Protein AF-A0A662ME51-F1 (afdb_monomer_lite)

Radius of gyration: 20.93 Å; chains: 1; bounding box: 46×27×58 Å

pLDDT: mean 78.13, std 9.11, range [56.09, 93.25]

Structure (mmCIF, N/CA/C/O backbone):
data_AF-A0A662ME51-F1
#
_entry.id   AF-A0A662ME51-F1
#
loop_
_atom_site.group_PDB
_atom_site.id
_atom_site.type_symbol
_atom_site.label_atom_id
_atom_site.label_alt_id
_atom_site.label_comp_id
_atom_site.label_asym_id
_atom_site.label_entity_id
_atom_site.label_seq_id
_atom_site.pdbx_PDB_ins_code
_atom_site.Cartn_x
_atom_site.Cartn_y
_atom_site.Cartn_z
_atom_site.occupancy
_atom_site.B_iso_or_equiv
_atom_site.auth_seq_id
_atom_site.auth_comp_id
_atom_site.auth_asym_id
_atom_site.auth_atom_id
_atom_site.pdbx_PDB_model_num
ATOM 1 N N . MET A 1 1 ? -26.238 -2.814 15.387 1.00 56.09 1 MET A N 1
ATOM 2 C CA . MET A 1 1 ? -25.038 -2.897 14.528 1.00 56.09 1 MET A CA 1
ATOM 3 C C . MET A 1 1 ? -24.033 -3.778 15.238 1.00 56.09 1 MET A C 1
ATOM 5 O O . MET A 1 1 ? -23.751 -3.514 16.402 1.00 56.09 1 MET A O 1
ATOM 9 N N . ASP A 1 2 ? -23.556 -4.831 14.581 1.00 78.44 2 ASP A N 1
ATOM 10 C CA . ASP A 1 2 ? -22.618 -5.777 15.186 1.00 78.44 2 ASP A CA 1
ATOM 11 C C . ASP A 1 2 ? -21.309 -5.084 15.584 1.00 78.44 2 ASP A C 1
ATOM 13 O O . ASP A 1 2 ? -20.779 -4.256 14.841 1.00 78.44 2 ASP A O 1
ATOM 17 N N . ALA A 1 3 ? -20.771 -5.431 16.758 1.00 72.12 3 ALA A N 1
ATOM 18 C CA . ALA A 1 3 ? -19.550 -4.829 17.304 1.00 72.12 3 ALA A CA 1
ATOM 19 C C . ALA A 1 3 ? -18.354 -4.913 16.334 1.00 72.12 3 ALA A C 1
ATOM 21 O O . ALA A 1 3 ? -17.549 -3.988 16.273 1.00 72.12 3 ALA A O 1
ATOM 22 N N . PHE A 1 4 ? -18.293 -5.979 15.531 1.00 76.06 4 PHE A N 1
ATOM 23 C CA . PHE A 1 4 ? -17.301 -6.172 14.473 1.00 76.06 4 PHE A CA 1
ATOM 24 C C . PHE A 1 4 ? -17.349 -5.059 13.416 1.00 76.06 4 PHE A C 1
ATOM 26 O O . PHE A 1 4 ? -16.339 -4.425 13.129 1.00 76.06 4 PHE A O 1
ATOM 33 N N . VAL A 1 5 ? -18.538 -4.756 12.885 1.00 80.44 5 VAL A N 1
ATOM 34 C CA . VAL A 1 5 ? -18.712 -3.737 11.836 1.00 80.44 5 VAL A CA 1
ATOM 35 C C . VAL A 1 5 ? -18.307 -2.356 12.352 1.00 80.44 5 VAL A C 1
ATOM 37 O O . VAL A 1 5 ? -17.680 -1.582 11.632 1.00 80.44 5 VAL A O 1
ATOM 40 N N . THR A 1 6 ? -18.607 -2.059 13.618 1.00 82.12 6 THR A N 1
ATOM 41 C CA . THR A 1 6 ? -18.222 -0.795 14.260 1.00 82.12 6 THR A CA 1
ATOM 42 C C . THR A 1 6 ? -16.701 -0.657 14.400 1.00 82.12 6 THR A C 1
ATOM 44 O O . THR A 1 6 ? -16.164 0.426 14.151 1.00 82.12 6 THR A O 1
ATOM 47 N N . MET A 1 7 ? -15.999 -1.736 14.764 1.00 79.50 7 MET A N 1
ATOM 48 C CA . MET A 1 7 ? -14.532 -1.759 14.882 1.00 79.50 7 MET A CA 1
ATOM 49 C C . MET A 1 7 ? -13.870 -1.558 13.514 1.00 79.50 7 MET A C 1
ATOM 51 O O . MET A 1 7 ? -13.093 -0.611 13.351 1.00 79.50 7 MET A O 1
ATOM 55 N N . VAL A 1 8 ? -14.311 -2.325 12.510 1.00 79.69 8 VAL A N 1
ATOM 56 C CA . VAL A 1 8 ? -13.817 -2.241 11.128 1.00 79.69 8 VAL A CA 1
ATOM 57 C C . VAL A 1 8 ? -14.052 -0.845 10.557 1.00 79.69 8 VAL A C 1
ATOM 59 O O . VAL A 1 8 ? -13.141 -0.218 10.011 1.00 79.69 8 VAL A O 1
ATOM 62 N N . TYR A 1 9 ? -15.255 -0.296 10.738 1.00 83.69 9 TYR A N 1
ATOM 63 C CA . TYR A 1 9 ? -15.574 1.058 10.296 1.00 83.69 9 TYR A CA 1
ATOM 64 C C . TYR A 1 9 ? -14.668 2.102 10.960 1.00 83.69 9 TYR A C 1
ATOM 66 O O . TYR A 1 9 ? -14.167 3.012 10.291 1.00 83.69 9 TYR A O 1
ATOM 74 N N . ARG A 1 10 ? -14.404 1.971 12.266 1.00 83.69 10 ARG A N 1
ATOM 75 C CA . ARG A 1 10 ? -13.490 2.863 12.991 1.00 83.69 10 ARG A CA 1
ATOM 76 C C . ARG A 1 10 ? -12.067 2.766 12.441 1.00 83.69 10 ARG A C 1
ATOM 78 O O . ARG A 1 10 ? -11.428 3.805 12.256 1.00 83.69 10 ARG A O 1
ATOM 85 N N . GLN A 1 11 ? -11.579 1.561 12.159 1.00 79.25 11 GLN A N 1
ATOM 86 C CA . GLN A 1 11 ? -10.228 1.346 11.644 1.00 79.25 11 GLN A CA 1
ATOM 87 C C . GLN A 1 11 ? -10.067 1.910 10.227 1.00 79.25 11 GLN A C 1
ATOM 89 O O . GLN A 1 11 ? -9.125 2.666 9.975 1.00 79.25 11 GLN A O 1
ATOM 94 N N . ILE A 1 12 ? -11.047 1.675 9.349 1.00 82.25 12 ILE A N 1
ATOM 95 C CA . ILE A 1 12 ? -11.110 2.275 8.008 1.00 82.25 12 ILE A CA 1
ATOM 96 C C . ILE A 1 12 ? -11.142 3.805 8.106 1.00 82.25 12 ILE A C 1
ATOM 98 O O . ILE A 1 12 ? -10.391 4.494 7.418 1.00 82.25 12 ILE A O 1
ATOM 102 N N . LYS A 1 13 ? -11.952 4.370 9.007 1.00 83.69 13 LYS A N 1
ATOM 103 C CA . LYS A 1 13 ? -12.046 5.826 9.192 1.00 83.69 13 LYS A CA 1
ATOM 104 C C . LYS A 1 13 ? -10.741 6.431 9.716 1.00 83.69 13 LYS A C 1
ATOM 106 O O . LYS A 1 13 ? -10.369 7.523 9.285 1.00 83.69 13 LYS A O 1
ATOM 111 N N . ARG A 1 14 ? -10.028 5.735 10.612 1.00 80.94 14 ARG A N 1
ATOM 112 C CA . ARG A 1 14 ? -8.692 6.133 11.100 1.00 80.94 14 ARG A CA 1
ATOM 113 C C . ARG A 1 14 ? -7.675 6.118 9.960 1.00 80.94 14 ARG A C 1
ATOM 115 O O . ARG A 1 14 ? -6.917 7.076 9.824 1.00 80.94 14 ARG A O 1
ATOM 122 N N . PHE A 1 15 ? -7.708 5.083 9.121 1.00 79.12 15 PHE A N 1
ATOM 123 C CA . PHE A 1 15 ? -6.846 4.967 7.948 1.00 79.12 15 PHE A CA 1
ATOM 124 C C . PHE A 1 15 ? -7.115 6.091 6.935 1.00 79.12 15 PHE A C 1
ATOM 126 O O . PHE A 1 15 ? -6.192 6.820 6.588 1.00 79.12 15 PHE A O 1
ATOM 133 N N . ILE A 1 16 ? -8.379 6.326 6.562 1.00 81.19 16 ILE A N 1
ATOM 134 C CA . ILE A 1 16 ? -8.797 7.390 5.624 1.00 81.19 16 ILE A CA 1
ATOM 135 C C . ILE A 1 16 ? -8.429 8.792 6.129 1.00 81.19 16 ILE A C 1
ATOM 137 O O . ILE A 1 16 ? -8.039 9.662 5.349 1.00 81.19 16 ILE A O 1
ATOM 141 N N . ARG A 1 17 ? -8.527 9.034 7.441 1.00 84.12 17 ARG A N 1
ATOM 142 C CA . ARG A 1 17 ? -8.131 10.319 8.039 1.00 84.12 17 ARG A CA 1
ATOM 143 C C . ARG A 1 17 ? -6.620 10.539 8.028 1.00 84.12 17 ARG A C 1
ATOM 145 O O . ARG A 1 17 ? -6.189 11.690 8.004 1.00 84.12 17 ARG A O 1
ATOM 152 N N . ALA A 1 18 ? -5.819 9.478 7.975 1.00 81.19 18 ALA A N 1
ATOM 153 C CA . ALA A 1 18 ? -4.373 9.564 7.817 1.00 81.19 18 ALA A CA 1
ATOM 154 C C . ALA A 1 18 ? -3.992 9.837 6.347 1.00 81.19 18 ALA A C 1
ATOM 156 O O . ALA A 1 18 ? -3.251 9.073 5.731 1.00 81.19 18 ALA A O 1
ATOM 157 N N . LYS A 1 19 ? -4.481 10.955 5.784 1.00 79.06 19 LYS A N 1
ATOM 158 C CA . LYS A 1 19 ? -4.284 11.340 4.372 1.00 79.06 19 LYS A CA 1
ATOM 159 C C . LYS A 1 19 ? -2.812 11.325 3.951 1.00 79.06 19 LYS A C 1
ATOM 161 O O . LYS A 1 19 ? -2.491 10.810 2.888 1.00 79.06 19 LYS A O 1
ATOM 166 N N . SER A 1 20 ? -1.926 11.832 4.814 1.00 81.44 20 SER A N 1
ATOM 167 C CA . SER A 1 20 ? -0.473 11.821 4.588 1.00 81.44 20 SER A CA 1
ATOM 168 C C . SER A 1 20 ? 0.084 10.395 4.481 1.00 81.44 20 SER A C 1
ATOM 170 O O . SER A 1 20 ? 0.868 10.096 3.586 1.00 81.44 20 SER A O 1
ATOM 172 N N . ARG A 1 21 ? -0.398 9.475 5.328 1.00 80.94 21 ARG A N 1
ATOM 173 C CA . ARG A 1 21 ? -0.002 8.063 5.289 1.00 80.94 21 ARG A CA 1
ATOM 174 C C . ARG A 1 21 ? -0.493 7.390 4.010 1.00 80.94 21 ARG A C 1
ATOM 176 O O . ARG A 1 21 ? 0.288 6.699 3.371 1.00 80.94 21 ARG A O 1
ATOM 183 N N . ILE A 1 22 ? -1.747 7.613 3.613 1.00 81.75 22 ILE A N 1
ATOM 184 C CA . ILE A 1 22 ? -2.305 7.044 2.373 1.00 81.75 22 ILE A CA 1
ATOM 185 C C . ILE A 1 22 ? -1.514 7.525 1.162 1.00 81.75 22 ILE A C 1
ATOM 187 O O . ILE A 1 22 ? -1.073 6.704 0.360 1.00 81.75 22 ILE A O 1
ATOM 191 N N . LEU A 1 23 ? -1.287 8.839 1.072 1.00 86.06 23 LEU A N 1
ATOM 192 C CA . LEU A 1 23 ? -0.471 9.422 0.017 1.00 86.06 23 LEU A CA 1
ATOM 193 C C . LEU A 1 23 ? 0.917 8.793 0.016 1.00 86.06 23 LEU A C 1
ATOM 195 O O . LEU A 1 23 ? 1.302 8.251 -1.007 1.00 86.06 23 LEU A O 1
ATOM 199 N N . GLY A 1 24 ? 1.619 8.750 1.150 1.00 84.50 24 GLY A N 1
ATOM 200 C CA . GLY A 1 24 ? 2.949 8.141 1.238 1.00 84.50 24 GLY A CA 1
ATOM 201 C C . GLY A 1 24 ? 2.986 6.670 0.809 1.00 84.50 24 GLY A C 1
ATOM 202 O O . GLY A 1 24 ? 3.895 6.267 0.091 1.00 84.50 24 GLY A O 1
ATOM 203 N N . THR A 1 25 ? 1.968 5.883 1.171 1.00 83.94 25 THR A N 1
ATOM 204 C CA . THR A 1 25 ? 1.905 4.445 0.842 1.00 83.94 25 THR A CA 1
ATOM 205 C C . THR A 1 25 ? 1.716 4.198 -0.661 1.00 83.94 25 THR A C 1
ATOM 207 O O . THR A 1 25 ? 2.144 3.165 -1.162 1.00 83.94 25 THR A O 1
ATOM 210 N N . ILE A 1 26 ? 1.103 5.140 -1.387 1.00 86.88 26 ILE A N 1
ATOM 211 C CA . ILE A 1 26 ? 0.887 5.062 -2.842 1.00 86.88 26 ILE A CA 1
ATOM 212 C C . ILE A 1 26 ? 2.021 5.754 -3.611 1.00 86.88 26 ILE A C 1
ATOM 214 O O . ILE A 1 26 ? 2.511 5.225 -4.608 1.00 86.88 26 ILE A O 1
ATOM 218 N N . LEU A 1 27 ? 2.468 6.922 -3.142 1.00 90.25 27 LEU A N 1
ATOM 219 C CA . LEU A 1 27 ? 3.515 7.714 -3.787 1.00 90.25 27 LEU A CA 1
ATOM 220 C C . LEU A 1 27 ? 4.844 6.967 -3.792 1.00 90.25 27 LEU A C 1
ATOM 222 O O . LEU A 1 27 ? 5.542 6.973 -4.798 1.00 90.25 27 LEU A O 1
ATOM 226 N N . MET A 1 28 ? 5.194 6.329 -2.674 1.00 89.31 28 MET A N 1
ATOM 227 C CA . MET A 1 28 ? 6.479 5.660 -2.514 1.00 89.31 28 MET A CA 1
ATOM 228 C C . MET A 1 28 ? 6.698 4.568 -3.577 1.00 89.31 28 MET A C 1
ATOM 230 O O . MET A 1 28 ? 7.695 4.651 -4.294 1.00 89.31 28 MET A O 1
ATOM 234 N N . PRO A 1 29 ? 5.789 3.596 -3.781 1.00 88.75 29 PRO A N 1
ATOM 235 C CA . PRO A 1 29 ? 5.961 2.620 -4.850 1.00 88.75 29 PRO A CA 1
ATOM 236 C C . PRO A 1 29 ? 5.807 3.204 -6.251 1.00 88.75 29 PRO A C 1
ATOM 238 O O . PRO A 1 29 ? 6.482 2.721 -7.152 1.00 88.75 29 PRO A O 1
ATOM 241 N N . LEU A 1 30 ? 5.001 4.253 -6.454 1.00 91.06 30 LEU A N 1
ATOM 242 C CA . LEU A 1 30 ? 4.919 4.944 -7.747 1.00 91.06 30 LEU A CA 1
ATOM 243 C C . LEU A 1 30 ? 6.238 5.614 -8.133 1.00 91.06 30 LEU A C 1
ATOM 245 O O . LEU A 1 30 ? 6.669 5.481 -9.274 1.00 91.06 30 LEU A O 1
ATOM 249 N N . ILE A 1 31 ? 6.894 6.300 -7.194 1.00 91.19 31 ILE A N 1
ATOM 250 C CA . ILE A 1 31 ? 8.203 6.927 -7.420 1.00 91.19 31 ILE A CA 1
ATOM 251 C C . ILE A 1 31 ? 9.208 5.862 -7.841 1.00 91.19 31 ILE A C 1
ATOM 253 O O . ILE A 1 31 ? 9.893 6.031 -8.846 1.00 91.19 31 ILE A O 1
ATOM 257 N N . TRP A 1 32 ? 9.255 4.743 -7.120 1.00 88.56 32 TRP A N 1
ATOM 258 C CA . TRP A 1 32 ? 10.130 3.632 -7.470 1.00 88.56 32 TRP A CA 1
ATOM 259 C C . TRP A 1 32 ? 9.767 3.003 -8.815 1.00 88.56 32 TRP A C 1
ATOM 261 O O . TRP A 1 32 ? 10.662 2.720 -9.601 1.00 88.56 32 TRP A O 1
ATOM 271 N N . LEU A 1 33 ? 8.481 2.840 -9.126 1.00 89.31 33 LEU A N 1
ATOM 272 C CA . LEU A 1 33 ? 8.028 2.305 -10.410 1.00 89.31 33 LEU A CA 1
ATOM 273 C C . LEU A 1 33 ? 8.441 3.223 -11.564 1.00 89.31 33 LEU A C 1
ATOM 275 O O . LEU A 1 33 ? 8.936 2.736 -12.570 1.00 89.31 33 LEU A O 1
ATOM 279 N N . VAL A 1 34 ? 8.327 4.543 -11.415 1.00 89.19 34 VAL A N 1
ATOM 280 C CA . VAL A 1 34 ? 8.790 5.505 -12.427 1.00 89.19 34 VAL A CA 1
ATOM 281 C C . VAL A 1 34 ? 10.315 5.497 -12.534 1.00 89.19 34 VAL A C 1
ATOM 283 O O . VAL A 1 34 ? 10.849 5.437 -13.640 1.00 89.19 34 VAL A O 1
ATOM 286 N N . PHE A 1 35 ? 11.023 5.520 -11.404 1.00 88.25 35 PHE A N 1
ATOM 287 C CA . PHE A 1 35 ? 12.484 5.577 -11.364 1.00 88.25 35 PHE A CA 1
ATOM 288 C C . PHE A 1 35 ? 13.119 4.313 -11.955 1.00 88.25 35 PHE A C 1
ATOM 290 O O . PHE A 1 35 ? 13.943 4.395 -12.867 1.00 88.25 35 PHE A O 1
ATOM 297 N N . PHE A 1 36 ? 12.688 3.138 -11.494 1.00 85.81 36 PHE A N 1
ATOM 298 C CA . PHE A 1 36 ? 13.150 1.859 -12.019 1.00 85.81 36 PHE A CA 1
ATOM 299 C C . PHE A 1 36 ? 12.576 1.579 -13.409 1.00 85.81 36 PHE A C 1
ATOM 301 O O . PHE A 1 36 ? 13.316 1.202 -14.309 1.00 85.81 36 PHE A O 1
ATOM 308 N N . GLY A 1 37 ? 11.287 1.831 -13.629 1.00 83.56 37 GLY A N 1
ATOM 309 C CA . GLY A 1 37 ? 10.616 1.602 -14.907 1.00 83.56 37 GLY A CA 1
ATOM 310 C C . GLY A 1 37 ? 11.233 2.405 -16.046 1.00 83.56 37 GLY A C 1
ATOM 311 O O . GLY A 1 37 ? 11.619 1.818 -17.047 1.00 83.56 37 GLY A O 1
ATOM 312 N N . LEU A 1 38 ? 11.401 3.722 -15.905 1.00 81.25 38 LEU A N 1
ATOM 313 C CA . LEU A 1 38 ? 12.001 4.547 -16.962 1.00 81.25 38 LEU A CA 1
ATOM 314 C C . LEU A 1 38 ? 13.530 4.432 -17.008 1.00 81.25 38 LEU A C 1
ATOM 316 O O . LEU A 1 38 ? 14.113 4.478 -18.094 1.00 81.25 38 LEU A O 1
ATOM 320 N N . GLY A 1 39 ? 14.181 4.287 -15.850 1.00 79.69 39 GLY A N 1
ATOM 321 C CA . GLY A 1 39 ? 15.638 4.206 -15.754 1.00 79.69 39 GLY A CA 1
ATOM 322 C C . GLY A 1 39 ? 16.189 2.893 -16.308 1.00 79.69 39 GLY A C 1
ATOM 323 O O . GLY A 1 39 ? 17.034 2.896 -17.203 1.00 79.69 39 GLY A O 1
ATOM 324 N N . TRP A 1 40 ? 15.673 1.762 -15.827 1.00 76.94 40 TRP A N 1
ATOM 325 C CA . TRP A 1 40 ? 16.162 0.439 -16.212 1.00 76.94 40 TRP A CA 1
ATOM 326 C C . TRP A 1 40 ? 15.516 -0.114 -17.483 1.00 76.94 40 TRP A C 1
ATOM 328 O O . TRP A 1 40 ? 16.140 -0.956 -18.123 1.00 76.94 40 TRP A O 1
ATOM 338 N N . SER A 1 41 ? 14.349 0.372 -17.931 1.00 72.56 41 SER A N 1
ATOM 339 C CA . SER A 1 41 ? 13.777 -0.079 -19.216 1.00 72.56 41 SER A CA 1
ATOM 340 C C . SER A 1 41 ? 14.749 0.132 -20.383 1.00 72.56 41 SER A C 1
ATOM 342 O O . SER A 1 41 ? 14.873 -0.745 -21.234 1.00 72.56 41 SER A O 1
ATOM 344 N N . LYS A 1 42 ? 15.528 1.225 -20.388 1.00 72.31 42 LYS A N 1
ATOM 345 C CA . LYS A 1 42 ? 16.576 1.452 -21.401 1.00 72.31 42 LYS A CA 1
ATOM 346 C C . LYS A 1 42 ? 17.734 0.457 -21.296 1.00 72.31 42 LYS A C 1
ATOM 348 O O . LYS A 1 42 ? 18.271 0.055 -22.320 1.00 72.31 42 LYS A O 1
ATOM 353 N N . VAL A 1 43 ? 18.087 0.042 -20.078 1.00 73.75 43 VAL A N 1
ATOM 354 C CA . VAL A 1 43 ? 19.154 -0.937 -19.816 1.00 73.75 43 VAL A CA 1
ATOM 355 C C . VAL A 1 43 ? 18.724 -2.355 -20.197 1.00 73.75 43 VAL A C 1
ATOM 357 O O . VAL A 1 43 ? 19.535 -3.151 -20.653 1.00 73.75 43 VAL A O 1
ATOM 360 N N . PHE A 1 44 ? 17.444 -2.687 -20.059 1.00 69.69 44 PHE A N 1
ATOM 361 C CA . PHE A 1 44 ? 16.927 -4.015 -20.397 1.00 69.69 44 PHE A CA 1
ATOM 362 C C . PHE A 1 44 ? 16.413 -4.136 -21.839 1.00 69.69 44 PHE A C 1
ATOM 364 O O . PHE A 1 44 ? 16.068 -5.234 -22.269 1.00 69.69 44 PHE A O 1
ATOM 371 N N . ASN A 1 45 ? 16.415 -3.049 -22.621 1.00 69.62 45 ASN A N 1
ATOM 372 C CA . ASN A 1 45 ? 16.014 -3.076 -24.032 1.00 69.62 45 ASN A CA 1
ATOM 373 C C . ASN A 1 45 ? 17.126 -3.529 -24.996 1.00 69.62 45 ASN A C 1
ATOM 375 O O . ASN A 1 45 ? 16.899 -3.592 -26.204 1.00 69.62 45 ASN A O 1
ATOM 379 N N . PHE A 1 46 ? 18.329 -3.842 -24.501 1.00 73.12 46 PHE A N 1
ATOM 380 C CA . PHE A 1 46 ? 19.397 -4.352 -25.359 1.00 73.12 46 PHE A CA 1
ATOM 381 C C . PHE A 1 46 ? 19.099 -5.790 -25.826 1.00 73.12 46 PHE A C 1
ATOM 383 O O . PHE A 1 46 ? 18.553 -6.585 -25.054 1.00 73.12 46 PHE A O 1
ATOM 390 N N . PRO A 1 47 ? 19.500 -6.170 -27.056 1.00 68.31 47 PRO A N 1
ATOM 391 C CA . PRO A 1 47 ? 19.167 -7.469 -27.650 1.00 68.31 47 PRO A CA 1
ATOM 392 C C . PRO A 1 47 ? 19.536 -8.674 -26.773 1.00 68.31 47 PRO A C 1
ATOM 394 O O . PRO A 1 47 ? 18.761 -9.620 -26.667 1.00 68.31 47 PRO A O 1
ATOM 397 N N . TYR A 1 48 ? 20.680 -8.611 -26.083 1.00 67.06 48 TYR A N 1
ATOM 398 C CA . TYR A 1 48 ? 21.141 -9.665 -25.173 1.00 67.06 48 TYR A CA 1
ATOM 399 C C . TYR A 1 48 ? 20.247 -9.839 -23.939 1.00 67.06 48 TYR A C 1
ATOM 401 O O . TYR A 1 48 ? 20.004 -10.966 -23.518 1.00 67.06 48 TYR A O 1
ATOM 409 N N . ALA A 1 49 ? 19.715 -8.753 -23.374 1.00 68.12 49 ALA A N 1
ATOM 410 C CA . ALA A 1 49 ? 18.836 -8.828 -22.210 1.00 68.12 49 ALA A CA 1
ATOM 411 C C . ALA A 1 49 ? 17.505 -9.507 -22.565 1.00 68.12 49 ALA A C 1
ATOM 413 O O . ALA A 1 49 ? 17.043 -10.383 -21.838 1.00 68.12 49 ALA A O 1
ATOM 414 N N . ARG A 1 50 ? 16.927 -9.186 -23.728 1.00 67.38 50 ARG A N 1
ATOM 415 C CA . ARG A 1 50 ? 15.658 -9.782 -24.176 1.00 67.38 50 ARG A CA 1
ATOM 416 C C . ARG A 1 50 ? 15.751 -11.304 -24.366 1.00 67.38 50 ARG A C 1
ATOM 418 O O . ARG A 1 50 ? 14.773 -12.002 -24.120 1.00 67.38 50 ARG A O 1
ATOM 425 N N . ILE A 1 51 ? 16.924 -11.816 -24.748 1.00 67.69 51 ILE A N 1
ATOM 426 C CA . ILE A 1 51 ? 17.196 -13.259 -24.862 1.00 67.69 51 ILE A CA 1
ATOM 427 C C . ILE A 1 51 ? 17.267 -13.916 -23.473 1.00 67.69 51 ILE A C 1
ATOM 429 O O . ILE A 1 51 ? 16.683 -14.977 -23.274 1.00 67.69 51 ILE A O 1
ATOM 433 N N . ILE A 1 52 ? 17.919 -13.271 -22.497 1.00 71.25 52 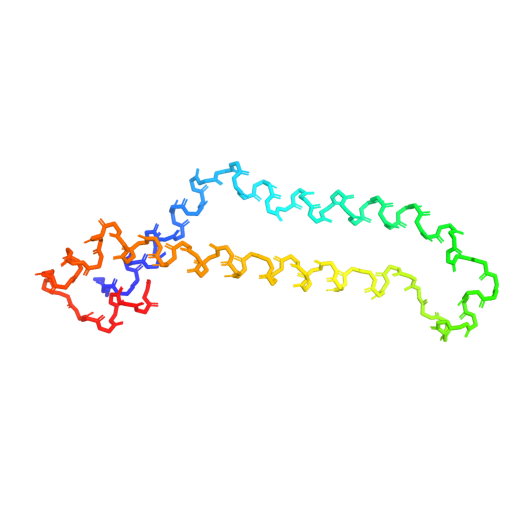ILE A N 1
ATOM 434 C CA . ILE A 1 52 ? 18.039 -13.776 -21.115 1.00 71.25 52 ILE A CA 1
ATOM 435 C C . ILE A 1 52 ? 16.670 -13.849 -20.425 1.00 71.25 52 ILE A C 1
ATOM 437 O O . ILE A 1 52 ? 16.373 -14.826 -19.742 1.00 71.25 52 ILE A O 1
ATOM 441 N N . PHE A 1 53 ? 15.817 -12.841 -20.624 1.00 71.31 53 PHE A N 1
ATOM 442 C CA . PHE A 1 53 ? 14.479 -12.779 -20.022 1.00 71.31 53 PHE A CA 1
ATOM 443 C C . PHE A 1 53 ? 13.398 -13.503 -20.841 1.00 71.31 53 PHE A C 1
ATOM 445 O O . PHE A 1 53 ? 12.209 -13.311 -20.594 1.00 71.31 53 PHE A O 1
ATOM 452 N N . GLY A 1 54 ? 13.781 -14.324 -21.827 1.00 73.75 54 GLY A N 1
ATOM 453 C CA . GLY A 1 54 ? 12.836 -15.138 -22.600 1.00 73.75 54 GLY A CA 1
ATOM 454 C C . GLY A 1 54 ? 11.798 -14.322 -23.379 1.00 73.75 54 GLY A C 1
ATOM 455 O O . GLY A 1 54 ? 10.684 -14.791 -23.593 1.00 73.75 54 GLY A O 1
ATOM 456 N N . GLY A 1 55 ? 12.132 -13.089 -23.770 1.00 71.75 55 GLY A N 1
ATOM 457 C CA . GLY A 1 55 ? 11.223 -12.188 -24.48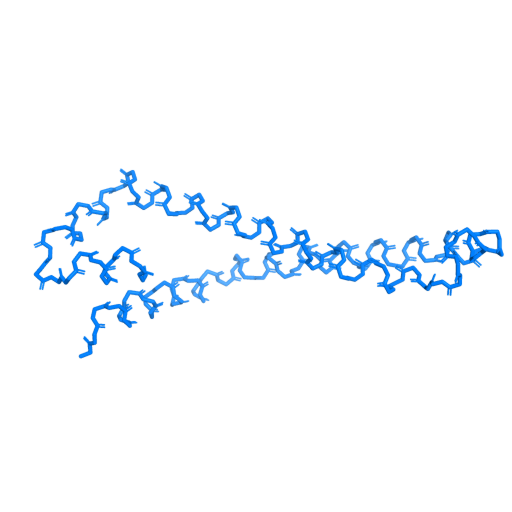2 1.00 71.75 55 GLY A CA 1
ATOM 458 C C . GLY A 1 55 ? 10.222 -11.430 -23.605 1.00 71.75 55 GLY A C 1
ATOM 459 O O . GLY A 1 55 ? 9.415 -10.680 -24.152 1.00 71.75 55 GL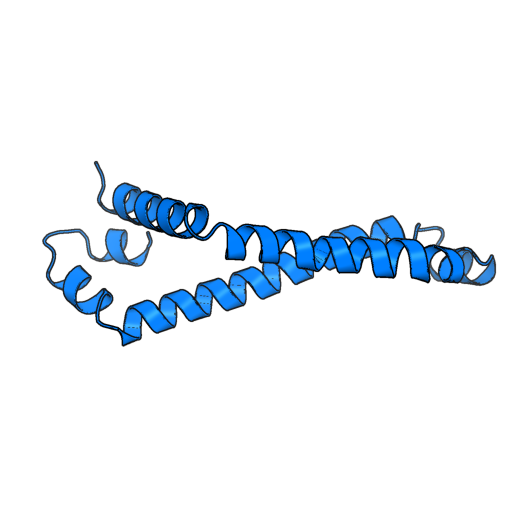Y A O 1
ATOM 460 N N . VAL A 1 56 ? 10.265 -11.585 -22.278 1.00 72.81 56 VAL A N 1
ATOM 461 C CA . VAL A 1 56 ? 9.362 -10.873 -21.361 1.00 72.81 56 VAL A CA 1
ATOM 462 C C . VAL A 1 56 ? 9.808 -9.420 -21.196 1.00 72.81 56 VAL A C 1
ATOM 464 O O . VAL A 1 56 ? 10.988 -9.139 -20.981 1.00 72.81 56 VAL A O 1
ATOM 467 N N . ASP A 1 57 ? 8.857 -8.488 -21.289 1.00 78.88 57 ASP A N 1
ATOM 468 C CA . ASP A 1 57 ? 9.127 -7.069 -21.074 1.00 78.88 57 ASP A CA 1
ATOM 469 C C . ASP A 1 57 ? 9.432 -6.778 -19.596 1.00 78.88 57 ASP A C 1
ATOM 471 O O . ASP A 1 57 ? 8.800 -7.315 -18.682 1.00 78.88 57 ASP A O 1
ATOM 475 N N . TYR A 1 58 ? 10.392 -5.888 -19.352 1.00 81.75 58 TYR A N 1
ATOM 476 C CA . TYR A 1 58 ? 10.851 -5.545 -18.004 1.00 81.75 58 TYR A CA 1
ATOM 477 C C . TYR A 1 58 ? 9.712 -5.007 -17.125 1.00 81.75 58 TYR A C 1
ATOM 479 O O . TYR A 1 58 ? 9.635 -5.320 -15.935 1.00 81.75 58 TYR A O 1
ATOM 487 N N . LEU A 1 59 ? 8.780 -4.249 -17.713 1.00 83.31 59 LEU A N 1
ATOM 488 C CA . LEU A 1 59 ? 7.618 -3.721 -16.997 1.00 83.31 59 LEU A CA 1
ATOM 489 C C . LEU A 1 59 ? 6.677 -4.832 -16.515 1.00 83.31 59 LEU A C 1
ATOM 491 O O . LEU A 1 59 ? 6.163 -4.745 -15.400 1.00 83.31 59 LEU A O 1
ATOM 495 N N . SER A 1 60 ? 6.495 -5.897 -17.300 1.00 84.44 60 SER A N 1
ATOM 496 C CA . SER A 1 60 ? 5.654 -7.041 -16.924 1.00 84.44 60 SER A CA 1
ATOM 497 C C . SER A 1 60 ? 6.198 -7.805 -15.713 1.00 84.44 60 SER A C 1
ATOM 499 O O . SER A 1 60 ? 5.421 -8.415 -14.983 1.00 84.44 60 SER A O 1
ATOM 501 N N . PHE A 1 61 ? 7.507 -7.737 -15.461 1.00 84.50 61 PHE A N 1
ATOM 502 C CA . PHE A 1 61 ? 8.134 -8.269 -14.249 1.00 84.50 61 PHE A CA 1
ATOM 503 C C . PHE A 1 61 ? 8.094 -7.267 -13.085 1.00 84.50 61 PHE A C 1
ATOM 505 O O . PHE A 1 61 ? 7.745 -7.615 -11.954 1.00 84.50 61 PHE A O 1
ATOM 512 N N . LEU A 1 62 ? 8.434 -6.007 -13.356 1.00 87.25 62 LEU A N 1
ATOM 513 C CA . LEU A 1 62 ? 8.614 -4.990 -12.325 1.00 87.25 62 LEU A CA 1
ATOM 514 C C . LEU A 1 62 ? 7.307 -4.613 -11.627 1.00 87.25 62 LEU A C 1
ATOM 516 O O . LEU A 1 62 ? 7.276 -4.495 -10.402 1.00 87.25 62 LEU A O 1
ATOM 520 N N . VAL A 1 63 ? 6.233 -4.415 -12.393 1.00 88.75 63 VAL A N 1
ATOM 521 C CA . VAL A 1 63 ? 4.944 -3.949 -11.869 1.00 88.75 63 VAL A CA 1
ATOM 522 C C . VAL A 1 63 ? 4.410 -4.874 -10.762 1.00 88.75 63 VAL A C 1
ATOM 524 O O . VAL A 1 63 ? 4.224 -4.388 -9.642 1.00 88.75 63 VAL A O 1
ATOM 527 N N . PRO A 1 64 ? 4.207 -6.189 -10.986 1.00 91.06 64 PRO A N 1
ATOM 528 C CA . PRO A 1 64 ? 3.705 -7.079 -9.938 1.00 91.06 64 PRO A CA 1
ATOM 529 C C . PRO A 1 64 ? 4.669 -7.208 -8.749 1.00 91.06 64 PRO A C 1
ATOM 531 O O . PRO A 1 64 ? 4.211 -7.252 -7.606 1.00 91.06 64 PRO A O 1
ATOM 534 N N . GLY A 1 65 ? 5.988 -7.193 -8.982 1.00 90.69 65 GLY A N 1
ATOM 535 C CA . GLY A 1 65 ? 6.988 -7.208 -7.909 1.00 90.69 65 GLY A CA 1
ATOM 536 C C . GLY A 1 65 ? 6.886 -5.987 -6.991 1.00 90.69 65 GLY A C 1
ATOM 537 O O . GLY A 1 65 ? 6.855 -6.123 -5.766 1.00 90.69 65 GLY A O 1
ATOM 538 N N . MET A 1 66 ? 6.745 -4.793 -7.570 1.00 91.75 66 MET A N 1
ATOM 539 C CA . MET A 1 66 ? 6.559 -3.552 -6.814 1.00 91.75 66 MET A CA 1
ATOM 540 C C . MET A 1 66 ? 5.258 -3.557 -6.006 1.00 91.75 66 MET A C 1
ATOM 542 O O . MET A 1 66 ? 5.255 -3.135 -4.844 1.00 91.75 66 MET A O 1
ATOM 546 N N . PHE A 1 67 ? 4.163 -4.075 -6.571 1.00 90.56 67 PHE A N 1
ATOM 547 C CA . PHE A 1 67 ? 2.904 -4.235 -5.838 1.00 90.56 67 PHE A CA 1
ATOM 548 C C . PHE A 1 67 ? 3.048 -5.207 -4.663 1.00 90.56 67 PHE A C 1
ATOM 550 O O . PHE A 1 67 ? 2.641 -4.872 -3.549 1.00 90.56 67 PHE A O 1
ATOM 557 N N . ALA A 1 68 ? 3.682 -6.363 -4.871 1.00 93.25 68 ALA A N 1
ATOM 558 C CA . ALA A 1 68 ? 3.921 -7.343 -3.814 1.00 93.25 68 ALA A CA 1
ATOM 559 C C . ALA A 1 68 ? 4.750 -6.749 -2.662 1.00 93.25 68 ALA A C 1
ATOM 561 O O . ALA A 1 68 ? 4.368 -6.873 -1.497 1.00 93.25 68 ALA A O 1
ATOM 562 N N . MET A 1 69 ? 5.828 -6.024 -2.977 1.00 91.50 69 MET A N 1
ATOM 563 C CA . MET A 1 69 ? 6.674 -5.361 -1.974 1.00 91.50 69 MET A CA 1
ATOM 564 C C . MET A 1 69 ? 5.927 -4.269 -1.196 1.00 91.50 69 MET A C 1
ATOM 566 O O . MET A 1 69 ? 6.111 -4.121 0.018 1.00 91.50 69 MET A O 1
ATOM 570 N N . SER A 1 70 ? 5.047 -3.531 -1.875 1.00 90.31 70 SER A N 1
ATOM 571 C CA . SER A 1 70 ? 4.212 -2.495 -1.255 1.00 90.31 70 SER A CA 1
ATOM 572 C C . SER A 1 70 ? 3.213 -3.094 -0.272 1.00 90.31 70 SER A C 1
ATOM 574 O O . SER A 1 70 ? 3.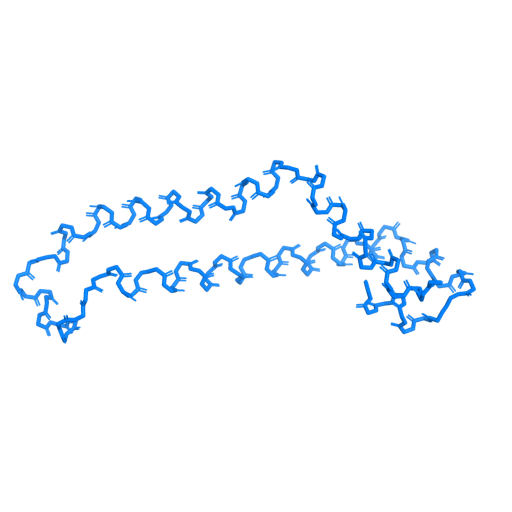093 -2.624 0.860 1.00 90.31 70 SER A O 1
ATOM 576 N N . ILE A 1 71 ? 2.529 -4.166 -0.683 1.00 90.38 71 ILE A N 1
ATOM 577 C CA . ILE A 1 71 ? 1.568 -4.890 0.156 1.00 90.38 71 ILE A CA 1
ATOM 578 C C . ILE A 1 71 ? 2.281 -5.517 1.355 1.00 90.38 71 ILE A C 1
ATOM 580 O O . ILE A 1 71 ? 1.788 -5.416 2.480 1.00 90.38 71 ILE A O 1
ATOM 584 N N . PHE A 1 72 ? 3.453 -6.117 1.142 1.00 90.69 72 PHE A N 1
ATOM 585 C CA . PHE A 1 72 ? 4.260 -6.714 2.203 1.00 90.69 72 PHE A CA 1
ATOM 586 C C . PHE A 1 72 ? 4.658 -5.680 3.264 1.00 90.69 72 PHE A C 1
ATOM 588 O O . PHE A 1 72 ? 4.352 -5.844 4.447 1.00 90.69 72 PHE A O 1
ATOM 595 N N . THR A 1 73 ? 5.253 -4.564 2.838 1.00 87.69 73 THR A N 1
ATOM 596 C CA . THR A 1 73 ? 5.648 -3.475 3.745 1.00 87.69 73 THR A CA 1
ATOM 597 C C . THR A 1 73 ? 4.434 -2.866 4.454 1.00 87.69 73 THR A C 1
ATOM 599 O O . THR A 1 73 ? 4.466 -2.637 5.666 1.00 87.69 73 THR A O 1
ATOM 602 N N . GLY A 1 74 ? 3.329 -2.653 3.733 1.00 86.62 74 GLY A N 1
ATOM 603 C CA . GLY A 1 74 ? 2.077 -2.156 4.306 1.00 86.62 74 GLY A CA 1
ATOM 604 C C . GLY A 1 74 ? 1.495 -3.090 5.372 1.00 86.62 74 GLY A C 1
ATOM 605 O O . GLY A 1 74 ? 1.067 -2.629 6.433 1.00 86.62 74 GLY A O 1
ATOM 606 N N . SER A 1 75 ? 1.549 -4.402 5.132 1.00 87.06 75 SER A N 1
ATOM 607 C CA . SER A 1 75 ? 1.075 -5.432 6.065 1.00 87.06 75 SER A CA 1
ATOM 608 C C . SER A 1 75 ? 1.923 -5.478 7.335 1.00 87.06 75 SER A C 1
ATOM 610 O O . SER A 1 75 ? 1.370 -5.525 8.434 1.00 87.06 75 SER A O 1
ATOM 612 N N . LEU A 1 76 ? 3.250 -5.364 7.210 1.00 88.94 76 LEU A N 1
ATOM 613 C CA . LEU A 1 76 ? 4.154 -5.254 8.361 1.00 88.94 76 LEU A CA 1
ATOM 614 C C . LEU A 1 76 ? 3.836 -4.023 9.217 1.00 88.94 76 LEU A C 1
ATOM 616 O O . LEU A 1 76 ? 3.697 -4.128 10.437 1.00 88.94 76 LEU A O 1
ATOM 620 N N . MET A 1 77 ? 3.655 -2.861 8.586 1.00 84.06 77 MET A N 1
ATOM 621 C CA . MET A 1 77 ? 3.304 -1.627 9.297 1.00 84.06 77 MET A CA 1
ATOM 622 C C . MET A 1 77 ? 1.923 -1.699 9.963 1.00 84.06 77 MET A C 1
ATOM 624 O O . MET A 1 77 ? 1.714 -1.108 11.026 1.00 84.06 77 MET A O 1
ATOM 628 N N . SER A 1 78 ? 0.971 -2.411 9.355 1.00 82.38 78 SER A N 1
ATOM 629 C CA . SER A 1 78 ? -0.334 -2.683 9.966 1.00 82.38 78 SER A CA 1
ATOM 630 C C . SER A 1 78 ? -0.198 -3.601 11.185 1.00 82.38 78 SER A C 1
ATOM 632 O O . SER A 1 78 ? -0.740 -3.291 12.245 1.00 82.38 78 SER A O 1
ATOM 634 N N . GLY A 1 79 ? 0.603 -4.666 11.087 1.00 84.06 79 GLY A N 1
ATOM 635 C CA . GLY A 1 79 ? 0.886 -5.568 12.208 1.00 84.06 79 GLY A CA 1
ATOM 636 C C . GLY A 1 79 ? 1.532 -4.854 13.400 1.00 84.06 79 GLY A C 1
ATOM 637 O O . GLY A 1 79 ? 1.121 -5.053 14.543 1.00 84.06 79 GLY A O 1
ATOM 638 N N . ILE A 1 80 ? 2.475 -3.944 13.141 1.00 84.81 80 ILE A N 1
ATOM 639 C CA . ILE A 1 80 ? 3.087 -3.104 14.184 1.00 84.81 80 ILE A CA 1
ATOM 640 C C . ILE A 1 80 ? 2.037 -2.204 14.851 1.00 84.81 80 ILE A C 1
ATOM 642 O O . ILE A 1 80 ? 2.035 -2.069 16.072 1.00 84.81 80 ILE A O 1
ATOM 646 N N . SER A 1 81 ? 1.106 -1.625 14.085 1.00 77.56 81 SER A N 1
ATOM 647 C CA . SER A 1 81 ? 0.016 -0.810 14.643 1.00 77.56 81 SER A CA 1
ATOM 648 C C . SER A 1 81 ? -0.860 -1.598 15.622 1.00 77.56 81 SER A C 1
ATOM 650 O O . SER A 1 81 ? -1.261 -1.048 16.644 1.00 77.56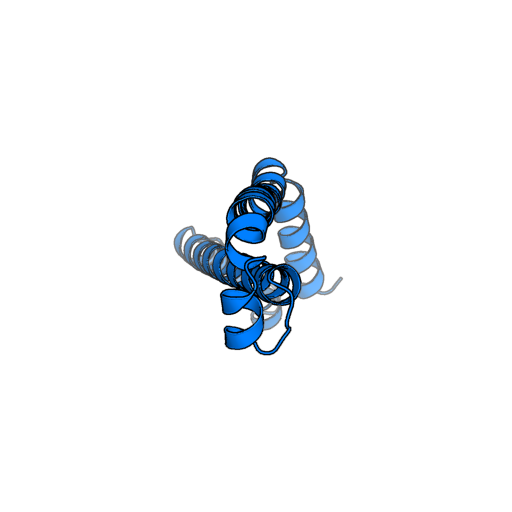 81 SER A O 1
ATOM 652 N N . VAL A 1 82 ? -1.126 -2.877 15.341 1.00 75.94 82 VAL A N 1
ATOM 653 C CA . VAL A 1 82 ? -1.880 -3.759 16.249 1.00 75.94 82 VAL A CA 1
ATOM 654 C C . VAL A 1 82 ? -1.099 -4.009 17.542 1.00 75.94 82 VAL A C 1
ATOM 656 O O . VAL A 1 82 ? -1.672 -3.999 18.633 1.00 75.94 82 VAL A O 1
ATOM 659 N N . LEU A 1 83 ? 0.222 -4.190 17.447 1.00 77.88 83 LEU A N 1
ATOM 660 C CA . LEU A 1 83 ? 1.080 -4.356 18.621 1.00 77.88 83 LEU A CA 1
ATOM 661 C C . LEU A 1 83 ? 1.082 -3.098 19.506 1.00 77.88 83 LEU A C 1
ATOM 663 O O . LEU A 1 83 ? 0.993 -3.210 20.730 1.00 77.88 83 LEU A O 1
ATOM 667 N N . TRP A 1 84 ? 1.120 -1.911 18.899 1.00 71.31 84 TRP A N 1
ATOM 668 C CA . TRP A 1 84 ? 1.002 -0.642 19.619 1.00 71.31 84 TRP A CA 1
ATOM 669 C C . TRP A 1 84 ? -0.362 -0.482 20.297 1.00 71.31 84 TRP A C 1
ATOM 671 O O . TRP A 1 84 ? -0.409 -0.123 21.473 1.00 71.31 84 TRP A O 1
ATOM 681 N N . ASP A 1 85 ? -1.462 -0.819 19.618 1.00 72.25 85 ASP A N 1
ATOM 682 C CA . ASP A 1 85 ? -2.807 -0.783 20.214 1.00 72.25 85 ASP A CA 1
ATOM 683 C C . ASP A 1 85 ? -2.916 -1.739 21.432 1.00 72.25 85 ASP A C 1
ATOM 685 O O . ASP A 1 85 ? -3.626 -1.451 22.402 1.00 72.25 85 ASP A O 1
ATOM 689 N N . LYS A 1 86 ? -2.148 -2.841 21.443 1.00 68.12 86 LYS A N 1
ATOM 690 C CA . LYS A 1 86 ? -2.014 -3.737 22.606 1.00 68.12 86 LYS A CA 1
ATOM 691 C C . LYS A 1 86 ? -1.198 -3.121 23.751 1.00 68.12 86 LYS A C 1
ATOM 693 O O . LYS A 1 86 ? -1.558 -3.328 24.911 1.00 68.12 86 LYS A O 1
ATOM 698 N N . GLN A 1 87 ? -0.132 -2.374 23.458 1.00 66.50 87 GLN A N 1
ATOM 699 C CA . GLN A 1 87 ? 0.712 -1.732 24.477 1.00 66.50 87 GLN A CA 1
ATOM 700 C C . GLN A 1 87 ? 0.043 -0.516 25.137 1.00 66.50 87 GLN A C 1
ATOM 702 O O . GLN A 1 87 ? 0.162 -0.347 26.348 1.00 66.50 87 GLN A O 1
ATOM 707 N N . PHE A 1 88 ? -0.715 0.288 24.385 1.00 65.00 88 PHE A N 1
ATOM 708 C CA . PHE A 1 88 ? -1.352 1.515 24.890 1.00 65.00 88 PHE A CA 1
ATOM 709 C C . PHE A 1 88 ? -2.644 1.296 25.698 1.00 65.00 88 PHE A C 1
ATOM 711 O O . PHE A 1 88 ? -3.281 2.258 26.114 1.00 65.00 88 PHE A O 1
ATOM 718 N N . GLY A 1 89 ? -3.050 0.049 25.956 1.00 64.19 89 GLY A N 1
ATOM 719 C CA . GLY A 1 89 ? -4.185 -0.242 26.841 1.00 64.19 89 GLY A CA 1
ATOM 720 C C . GLY A 1 89 ? -5.567 -0.159 26.186 1.00 64.19 89 GLY A C 1
ATOM 721 O O . GLY A 1 89 ? -6.546 -0.500 26.847 1.00 64.19 89 GLY A O 1
ATOM 722 N N . PHE A 1 90 ? -5.659 0.152 24.887 1.00 65.75 90 PHE A N 1
ATOM 723 C CA . PHE A 1 90 ? -6.919 0.072 24.134 1.00 65.75 90 PHE A CA 1
ATOM 724 C C . PHE A 1 90 ? -7.531 -1.335 24.223 1.00 65.75 90 PHE A C 1
ATOM 726 O O . PHE A 1 90 ? -8.735 -1.490 24.402 1.00 65.75 90 PHE A O 1
ATOM 733 N N . LEU A 1 91 ? -6.689 -2.375 24.213 1.00 63.00 91 LEU A N 1
ATOM 734 C CA . LEU A 1 91 ? -7.129 -3.758 24.403 1.00 63.00 91 LEU A CA 1
ATOM 735 C C . LEU A 1 91 ? -7.770 -4.007 25.785 1.00 63.00 91 LEU A C 1
ATOM 737 O O . LEU A 1 91 ? -8.649 -4.856 25.900 1.00 63.00 91 LEU A O 1
ATOM 741 N N . LYS A 1 92 ? -7.355 -3.280 26.834 1.00 63.25 92 LYS A N 1
ATOM 742 C CA . LYS A 1 92 ? -7.934 -3.406 28.183 1.00 63.25 92 LYS A CA 1
ATOM 743 C C . LYS A 1 92 ? -9.319 -2.762 28.254 1.00 63.25 92 LYS A C 1
ATOM 745 O O . LYS A 1 92 ? -10.221 -3.377 28.810 1.00 63.25 92 LYS A O 1
ATOM 750 N N . GLU A 1 93 ? -9.513 -1.593 27.640 1.00 66.38 93 GLU A N 1
ATOM 751 C CA . GLU A 1 93 ? -10.841 -0.964 27.512 1.00 66.38 93 GLU A CA 1
ATOM 752 C C . GLU A 1 93 ? -11.812 -1.846 26.711 1.00 66.38 93 GLU A C 1
ATOM 754 O O . GLU A 1 93 ? -12.970 -2.018 27.089 1.00 66.38 93 GLU A O 1
ATOM 759 N N . LEU A 1 94 ? -11.315 -2.487 25.650 1.00 65.31 94 LEU A N 1
ATOM 760 C CA . LEU A 1 94 ? -12.074 -3.417 24.808 1.00 65.31 94 LEU A CA 1
ATOM 761 C C . LEU A 1 94 ? -12.542 -4.675 25.561 1.00 65.31 94 LEU A C 1
ATOM 763 O O . LEU A 1 94 ? -13.625 -5.189 25.289 1.00 65.31 94 LEU A O 1
ATOM 767 N N . LEU A 1 95 ? -11.741 -5.164 26.515 1.00 65.38 95 LEU A N 1
ATOM 768 C CA . LEU A 1 95 ? -12.061 -6.333 27.346 1.00 65.38 95 LEU A CA 1
ATOM 769 C C . LEU A 1 95 ? -13.071 -6.034 28.466 1.00 65.38 95 LEU A C 1
ATOM 771 O O . LEU A 1 95 ? -13.681 -6.975 28.979 1.00 65.38 95 LEU A O 1
ATOM 775 N N . VAL A 1 96 ? -13.237 -4.761 28.838 1.00 71.88 96 VAL A N 1
ATOM 776 C CA . VAL A 1 96 ? -14.211 -4.298 29.844 1.00 71.88 96 VAL A CA 1
ATOM 777 C C . VAL A 1 96 ? -15.549 -3.914 29.198 1.00 71.88 96 VAL A C 1
ATOM 779 O O . VAL A 1 96 ? -16.585 -3.938 29.860 1.00 71.88 96 VAL A O 1
ATOM 782 N N . ALA A 1 97 ? -15.564 -3.611 27.896 1.00 68.62 97 ALA A N 1
ATOM 783 C CA . ALA A 1 97 ? -16.791 -3.322 27.164 1.00 68.62 97 ALA A CA 1
ATOM 784 C C . ALA A 1 97 ? -17.715 -4.561 27.079 1.00 68.62 97 ALA A C 1
ATOM 786 O O . ALA A 1 97 ? -17.231 -5.666 26.818 1.00 68.62 97 ALA A O 1
ATOM 787 N N . PRO A 1 98 ? -19.050 -4.401 27.201 1.00 67.06 98 PRO A N 1
ATOM 788 C CA . PRO A 1 98 ? -20.030 -5.491 27.119 1.00 67.06 98 PRO A CA 1
ATOM 789 C C . PRO A 1 98 ? -20.261 -5.951 25.664 1.00 67.06 98 PRO A C 1
ATOM 791 O O . PRO A 1 98 ? -21.387 -6.034 25.182 1.00 67.06 98 PRO A O 1
ATOM 794 N N . SER A 1 99 ? -19.180 -6.219 24.930 1.00 69.81 99 SER A N 1
ATOM 795 C CA . SER A 1 99 ? -19.188 -6.673 23.538 1.00 69.81 99 SER A CA 1
ATOM 796 C C . SER A 1 99 ? -18.474 -8.020 23.401 1.00 69.81 99 SER A C 1
ATOM 798 O O . SER A 1 99 ? -17.639 -8.394 24.224 1.00 69.81 99 SER A O 1
ATOM 800 N N . SER A 1 100 ? -18.807 -8.788 22.360 1.00 67.88 100 SER A N 1
ATOM 801 C CA . SER A 1 100 ? -18.179 -10.093 22.121 1.00 67.88 100 SER A CA 1
ATOM 802 C C . SER A 1 100 ? -16.668 -9.941 21.899 1.00 67.88 100 SER A C 1
ATOM 804 O O . SER A 1 100 ? -16.244 -9.348 20.906 1.00 67.88 100 SER A O 1
ATOM 806 N N . ARG A 1 101 ? -15.845 -10.528 22.787 1.00 65.00 101 ARG A N 1
ATOM 807 C CA . ARG A 1 101 ? -14.366 -10.456 22.732 1.00 65.00 101 ARG A CA 1
ATOM 808 C C . ARG A 1 101 ? -13.805 -10.858 21.368 1.00 65.00 101 ARG A C 1
ATOM 810 O O . ARG A 1 101 ? -12.862 -10.245 20.886 1.00 65.00 101 ARG A O 1
ATOM 817 N N . LYS A 1 102 ? -14.408 -11.864 20.724 1.00 69.81 102 LYS A N 1
ATOM 818 C CA . LYS A 1 102 ? -13.994 -12.337 19.393 1.00 69.81 102 LYS A CA 1
ATOM 819 C C . LYS A 1 102 ? -14.246 -11.286 18.311 1.00 69.81 102 LYS A C 1
ATOM 821 O O . LYS A 1 102 ? -13.385 -11.069 17.472 1.00 69.81 102 LYS A O 1
ATOM 826 N N . ALA A 1 103 ? -15.393 -10.612 18.364 1.00 65.31 103 ALA A N 1
ATOM 827 C CA . ALA A 1 103 ? -15.753 -9.574 17.402 1.00 65.31 103 ALA A CA 1
ATOM 828 C C . ALA A 1 103 ? -14.892 -8.312 17.558 1.00 65.31 103 ALA A C 1
ATOM 830 O O . 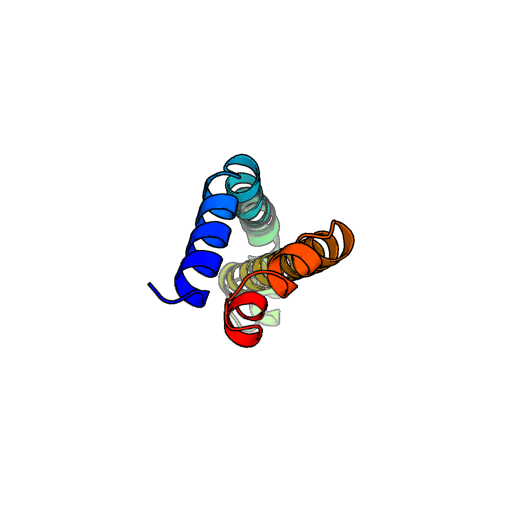ALA A 1 103 ? -14.590 -7.659 16.567 1.00 65.31 103 ALA A O 1
ATOM 831 N N . GLY A 1 104 ? -14.488 -7.990 18.789 1.00 64.44 104 GLY A N 1
ATOM 832 C CA . GLY A 1 104 ? -13.629 -6.844 19.075 1.00 64.44 104 GLY A CA 1
ATOM 833 C C . GLY A 1 104 ? -12.144 -7.053 18.766 1.00 64.44 104 GLY A C 1
ATOM 834 O O . GLY A 1 104 ? -11.447 -6.086 18.496 1.00 64.44 104 GLY A O 1
ATOM 835 N N . ILE A 1 105 ? -11.658 -8.299 18.799 1.00 67.88 105 ILE A N 1
ATOM 836 C CA . ILE A 1 105 ? -10.274 -8.639 18.421 1.00 67.88 105 ILE A CA 1
ATOM 837 C C . ILE A 1 105 ? -10.141 -8.837 16.903 1.00 67.88 105 ILE A C 1
ATOM 839 O O . ILE A 1 105 ? -9.082 -8.571 16.348 1.00 67.88 105 ILE A O 1
ATOM 843 N N . ALA A 1 106 ? -11.187 -9.345 16.244 1.00 68.19 106 ALA A N 1
ATOM 844 C CA . ALA A 1 106 ? -11.160 -9.632 14.810 1.00 68.19 106 ALA A CA 1
ATOM 845 C C . ALA A 1 106 ? -11.366 -8.397 13.919 1.00 68.19 106 ALA A C 1
ATOM 847 O O . ALA A 1 106 ? -11.028 -8.458 12.738 1.00 68.19 106 ALA A O 1
ATOM 848 N N . GLY A 1 107 ? -11.987 -7.341 14.451 1.00 60.22 107 GLY A N 1
ATOM 849 C CA . GLY A 1 107 ? -12.326 -6.123 13.712 1.00 60.22 107 GLY A CA 1
ATOM 850 C C . GLY A 1 107 ? -11.373 -4.961 13.931 1.00 60.22 107 GLY A C 1
ATOM 851 O O . GLY A 1 107 ? -10.433 -5.083 14.746 1.00 60.22 107 GLY A O 1
#

Secondary structure (DSSP, 8-state):
--HHHHHHHHHHHHHHH-HHHHHHHHHHHHHHHHHHHHHHHHHHTSHHHHHHTTT--HHHHHHHHHHHHHHHHHHHHHHHHHHHHHHTTHHHHHHHSSS-HHHHHH-

Sequence (107 aa):
MDAFVTMVYRQIKRFIRAKSRILGTILMPLIWLVFFGLGWSKVFNFPYARIIFGGVDYLSFLVPGMFAMSIFTGSLMSGISVLWDKQFGFLKELLVAPSSRKAGIAG

Foldseek 3Di:
DALLVVLVVVVVVVVVVPVVVVCCLVVVLVVVCCCCVVVCQVVCPDPVNCVVVVNDRPNVVSVVVSVVVSVVVVVVVVVVVLVVCVVVCVLVVLVPDPHDNVSNSVD